Protein AF-A0AAV1TVT6-F1 (afdb_monomer)

Radius of gyration: 15.87 Å; Cα contacts (8 Å, |Δi|>4): 75;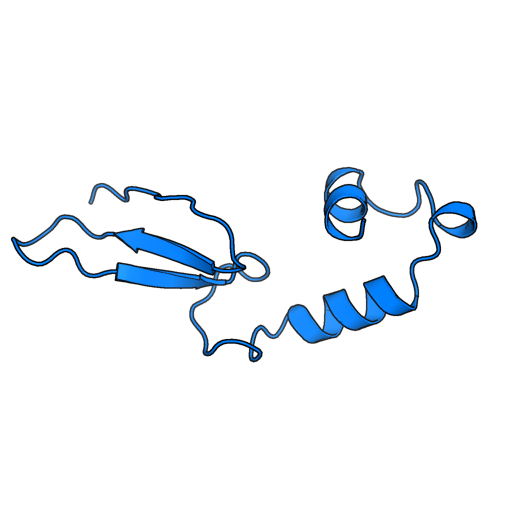 chains: 1; bounding box: 43×30×28 Å

Organism: NCBI:txid2874970

pLDDT: mean 70.13, std 12.58, range [40.78, 88.38]

Sequence (72 aa):
MEISVAGSGSLARSVGVKDTPLTIFFFVCRACGEMHDPGKCPMEEFYNMIRQWYVPNKHAGMLPEKAEKMLN

Secondary structure (DSSP, 8-state):
--EEEE--SSSEEEEEE-SSSS-EEEEEETTTSS---TT--HHHHHHHHHHHH--HHHHTTSS-HHHHHHH-

Structure (mmCIF, N/CA/C/O backbone):
data_AF-A0AAV1TVT6-F1
#
_entry.id   AF-A0AAV1TVT6-F1
#
loop_
_atom_site.group_PDB
_atom_site.id
_atom_site.type_symbol
_atom_site.label_atom_id
_atom_site.label_alt_id
_atom_site.label_comp_id
_atom_site.label_asym_id
_atom_site.label_entity_id
_atom_site.label_seq_id
_atom_site.pdbx_PDB_ins_code
_atom_site.Cartn_x
_atom_site.Cartn_y
_atom_site.Cartn_z
_atom_site.occupancy
_atom_site.B_iso_or_equiv
_atom_site.auth_seq_id
_atom_site.auth_comp_id
_atom_site.auth_asym_id
_atom_site.auth_atom_id
_atom_site.pdbx_PDB_model_num
ATOM 1 N N . MET A 1 1 ? 27.752 12.717 0.970 1.00 46.19 1 MET A N 1
ATOM 2 C CA . MET A 1 1 ? 26.792 12.266 -0.055 1.00 46.19 1 MET A CA 1
ATOM 3 C C . MET A 1 1 ? 25.415 12.638 0.466 1.00 46.19 1 MET A C 1
ATOM 5 O O . MET A 1 1 ? 24.894 11.963 1.343 1.00 46.19 1 MET A O 1
ATOM 9 N N . GLU A 1 2 ? 24.900 13.793 0.050 1.00 40.78 2 GLU A N 1
ATOM 10 C CA . GLU A 1 2 ? 23.657 14.357 0.592 1.00 40.78 2 GLU A CA 1
ATOM 11 C C . GLU A 1 2 ? 22.474 13.874 -0.256 1.00 40.78 2 GLU A C 1
ATOM 13 O O . GLU A 1 2 ? 22.257 14.356 -1.369 1.00 40.78 2 GLU A O 1
ATOM 18 N N . ILE A 1 3 ? 21.714 12.902 0.251 1.00 51.00 3 ILE A N 1
ATOM 19 C CA . ILE A 1 3 ? 20.535 12.361 -0.436 1.00 51.00 3 ILE A CA 1
ATOM 20 C C . ILE A 1 3 ? 19.346 13.297 -0.194 1.00 51.00 3 ILE A C 1
ATOM 22 O O . ILE 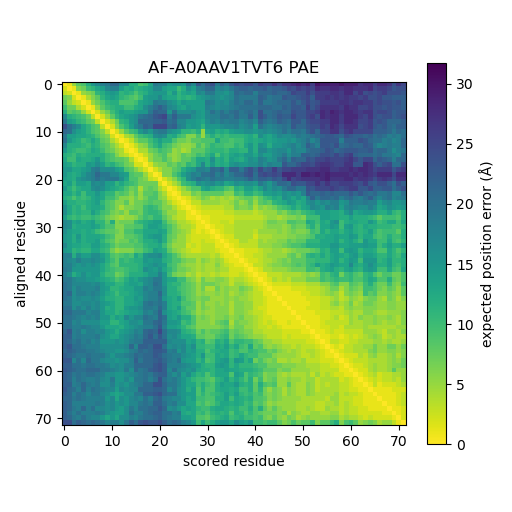A 1 3 ? 18.822 13.376 0.915 1.00 51.00 3 ILE A O 1
ATOM 26 N N . SER A 1 4 ? 18.890 14.001 -1.231 1.00 46.69 4 SER A N 1
ATOM 27 C CA . SER A 1 4 ? 17.676 14.828 -1.157 1.00 46.69 4 SER A CA 1
ATOM 28 C C . SER A 1 4 ? 16.458 14.051 -1.666 1.00 46.69 4 SER A C 1
ATOM 30 O O . SER A 1 4 ? 16.508 13.439 -2.732 1.00 46.69 4 SER A O 1
ATOM 32 N N . VAL A 1 5 ? 15.368 14.069 -0.892 1.00 51.25 5 VAL A N 1
ATOM 33 C CA . VAL A 1 5 ? 14.119 13.343 -1.181 1.00 51.25 5 VAL A CA 1
ATOM 34 C C . VAL A 1 5 ? 13.065 14.337 -1.668 1.00 51.25 5 VAL A C 1
ATOM 36 O O . VAL A 1 5 ? 12.655 15.206 -0.903 1.00 51.25 5 VAL A O 1
ATOM 39 N N . ALA A 1 6 ? 12.607 14.206 -2.915 1.00 47.50 6 ALA A N 1
ATOM 40 C CA . ALA A 1 6 ? 11.494 14.990 -3.452 1.00 47.50 6 ALA A CA 1
ATOM 41 C C . ALA A 1 6 ? 10.253 14.090 -3.568 1.00 47.50 6 ALA A C 1
ATOM 43 O O . ALA A 1 6 ? 10.245 13.121 -4.323 1.00 47.50 6 ALA A O 1
ATOM 44 N N . GLY A 1 7 ? 9.222 14.363 -2.767 1.00 48.28 7 GLY A N 1
ATOM 45 C CA . GLY A 1 7 ? 7.979 13.594 -2.757 1.00 48.28 7 GLY A CA 1
ATOM 46 C C . GLY A 1 7 ? 6.880 14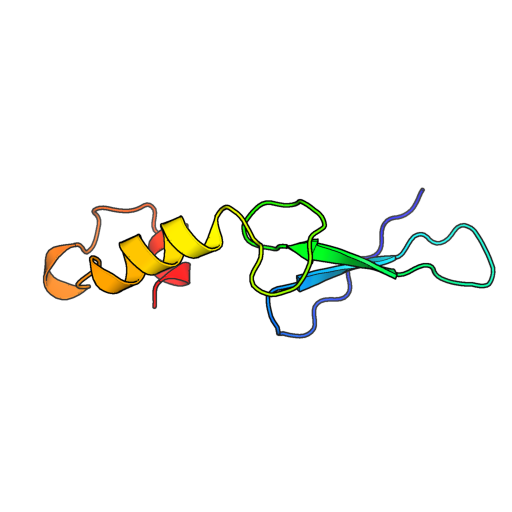.286 -3.557 1.00 48.28 7 GLY A C 1
ATOM 47 O O . GLY A 1 7 ? 6.279 15.234 -3.062 1.00 48.28 7 GLY A O 1
ATOM 48 N N . SER A 1 8 ? 6.573 13.784 -4.750 1.00 43.66 8 SER A N 1
ATOM 49 C CA . SER A 1 8 ? 5.345 14.102 -5.488 1.00 43.66 8 SER A CA 1
ATOM 50 C C . SER A 1 8 ? 4.678 12.791 -5.913 1.00 43.66 8 SER A C 1
ATOM 52 O O . SER A 1 8 ? 5.327 11.869 -6.398 1.00 43.66 8 SER A O 1
ATOM 54 N N . GLY A 1 9 ? 3.395 12.654 -5.578 1.00 47.12 9 GLY A N 1
ATOM 55 C CA . GLY A 1 9 ? 2.691 11.376 -5.510 1.00 47.12 9 GLY A CA 1
ATOM 56 C C . GLY A 1 9 ? 2.676 10.573 -6.810 1.00 47.12 9 GLY A C 1
ATOM 57 O O . GLY A 1 9 ? 2.116 11.019 -7.801 1.00 47.12 9 GLY A O 1
ATOM 58 N N . SER A 1 10 ? 3.253 9.370 -6.762 1.00 52.81 10 SER A N 1
ATOM 59 C CA . SER A 1 10 ? 2.891 8.160 -7.525 1.00 52.81 10 SER A CA 1
ATOM 60 C C . SER A 1 10 ? 3.940 7.087 -7.233 1.00 52.81 10 SER A C 1
ATOM 62 O O . SER A 1 10 ? 4.999 7.150 -7.831 1.00 52.81 10 SER A O 1
ATOM 64 N N . LEU A 1 11 ? 3.663 6.166 -6.290 1.00 55.50 11 LEU A N 1
ATOM 65 C CA . LEU A 1 11 ? 4.324 4.864 -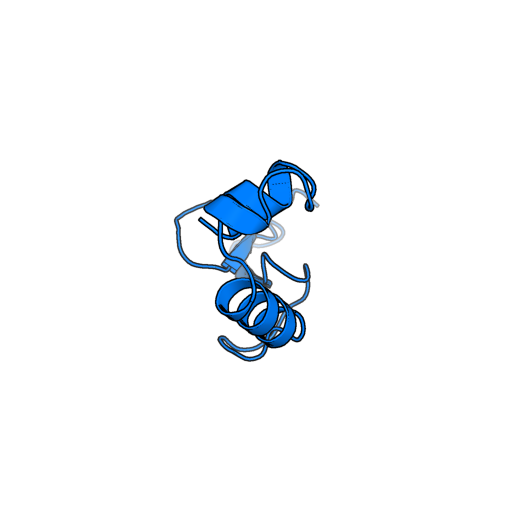5.980 1.00 55.50 11 LEU A CA 1
ATOM 66 C C . LEU A 1 11 ? 5.871 4.731 -5.933 1.00 55.50 11 LEU A C 1
ATOM 68 O O . LEU A 1 11 ? 6.379 3.730 -5.424 1.00 55.50 11 LEU A O 1
ATOM 72 N N . ALA A 1 12 ? 6.629 5.731 -6.359 1.00 53.72 12 ALA A N 1
ATOM 73 C CA . ALA A 1 12 ? 8.063 5.723 -6.545 1.00 53.72 12 ALA A CA 1
ATOM 74 C C . ALA A 1 12 ? 8.679 6.922 -5.818 1.00 53.72 12 ALA A C 1
ATOM 76 O O . ALA A 1 12 ? 8.146 8.032 -5.816 1.00 53.72 12 ALA A O 1
ATOM 77 N N . ARG A 1 13 ? 9.809 6.674 -5.160 1.00 62.19 13 ARG A N 1
ATOM 78 C CA . ARG A 1 13 ? 10.626 7.678 -4.482 1.00 62.19 13 ARG A CA 1
ATOM 79 C C . ARG A 1 13 ? 11.781 8.036 -5.406 1.00 62.19 13 ARG A C 1
ATOM 81 O O . ARG A 1 13 ? 12.562 7.152 -5.743 1.00 62.19 13 ARG A O 1
ATOM 88 N N . SER A 1 14 ? 11.907 9.303 -5.794 1.00 59.62 14 SER A N 1
ATOM 89 C CA . SER A 1 14 ? 13.104 9.769 -6.492 1.00 59.62 14 SER A CA 1
ATOM 90 C C . SER A 1 14 ? 14.211 10.074 -5.477 1.00 59.62 14 SER A C 1
ATOM 92 O O . SER A 1 14 ? 14.000 10.751 -4.466 1.00 59.62 14 SER A O 1
ATOM 94 N N . VAL A 1 15 ? 15.392 9.513 -5.718 1.00 64.19 15 VAL A N 1
ATOM 95 C CA . VAL A 1 15 ? 16.613 9.745 -4.945 1.00 64.19 15 VAL A CA 1
ATOM 96 C C . VAL A 1 15 ? 17.580 10.496 -5.850 1.00 64.19 15 VAL A C 1
ATOM 98 O O . VAL A 1 15 ? 17.984 9.973 -6.887 1.00 64.19 15 VAL A O 1
ATOM 101 N N . GLY A 1 16 ? 17.906 11.735 -5.477 1.00 59.12 16 GLY A N 1
ATOM 102 C CA . GLY A 1 16 ? 18.885 12.558 -6.184 1.00 59.12 16 GLY A CA 1
ATOM 103 C C . GLY A 1 16 ? 20.255 12.478 -5.520 1.00 59.12 16 GLY A C 1
ATOM 104 O O . GLY A 1 16 ? 20.371 12.744 -4.321 1.00 59.12 16 GLY A O 1
ATOM 105 N N . VAL A 1 17 ? 21.282 12.145 -6.302 1.00 62.41 17 VAL A N 1
ATOM 106 C CA . VAL A 1 17 ? 22.689 12.193 -5.882 1.00 62.41 17 VAL A CA 1
ATOM 107 C C . VAL A 1 17 ? 23.308 13.506 -6.387 1.00 62.41 17 VAL A C 1
ATOM 109 O O . VAL A 1 17 ? 23.326 13.765 -7.590 1.00 62.41 17 VAL A O 1
ATOM 112 N N . LYS A 1 18 ? 23.762 14.369 -5.466 1.00 57.31 18 LYS A N 1
ATOM 113 C CA . LYS A 1 18 ? 24.226 15.748 -5.731 1.00 57.31 18 LYS A CA 1
ATOM 114 C C . LYS A 1 18 ? 25.747 15.842 -5.913 1.00 57.31 18 LYS A C 1
ATOM 116 O O . LYS A 1 18 ? 26.391 16.688 -5.299 1.00 57.31 18 LYS A O 1
ATOM 121 N N . ASP A 1 19 ? 26.323 14.984 -6.746 1.00 58.34 19 ASP A N 1
ATOM 122 C CA . ASP A 1 19 ? 27.787 14.900 -6.862 1.00 58.34 19 ASP A CA 1
ATOM 123 C C . ASP A 1 19 ? 28.326 15.569 -8.145 1.00 58.34 19 ASP A C 1
ATOM 125 O O . ASP A 1 19 ? 29.533 15.732 -8.300 1.00 58.34 19 ASP A O 1
ATOM 129 N N . THR A 1 20 ? 27.452 15.979 -9.077 1.00 57.31 20 THR A N 1
ATOM 130 C CA . THR A 1 20 ? 27.825 16.573 -10.378 1.00 57.31 20 THR A CA 1
ATOM 131 C C . THR A 1 20 ? 26.755 17.576 -10.861 1.00 57.31 20 THR A C 1
ATOM 133 O O . THR A 1 20 ? 25.626 17.527 -10.367 1.00 57.31 20 THR A O 1
ATOM 136 N N . PRO A 1 21 ? 27.041 18.478 -11.832 1.00 63.75 21 PRO A N 1
ATOM 137 C CA . PRO A 1 21 ? 26.033 19.381 -12.418 1.00 63.75 21 PRO A CA 1
ATOM 138 C C . PRO A 1 21 ? 24.841 18.661 -13.077 1.00 63.75 21 PRO A C 1
ATOM 140 O O . PRO A 1 21 ? 23.835 19.295 -13.388 1.00 63.75 21 PRO A O 1
ATOM 143 N N . LEU A 1 22 ? 24.926 17.340 -13.260 1.00 57.97 22 LEU A N 1
ATOM 144 C CA . LEU A 1 22 ? 23.826 16.481 -13.670 1.00 57.97 22 LEU A CA 1
ATOM 145 C C . LEU A 1 22 ? 23.322 15.731 -12.431 1.00 57.97 22 LEU A C 1
ATOM 147 O O . LEU A 1 22 ? 23.935 14.776 -11.962 1.00 57.97 22 LEU A O 1
ATOM 151 N N . THR A 1 23 ? 22.195 16.173 -11.875 1.00 62.91 23 THR A N 1
ATOM 152 C CA . THR A 1 23 ? 21.515 15.406 -10.823 1.00 62.91 23 THR A CA 1
ATOM 153 C C . THR A 1 23 ? 21.009 14.103 -11.435 1.00 62.91 23 THR A C 1
ATOM 155 O O . THR A 1 23 ? 20.119 14.123 -12.284 1.00 62.91 23 THR A O 1
ATOM 158 N N . ILE A 1 24 ? 21.581 12.972 -11.022 1.00 68.75 24 ILE A N 1
ATOM 159 C CA . ILE A 1 24 ? 21.095 11.651 -11.426 1.00 68.75 24 ILE A CA 1
ATOM 160 C C . ILE A 1 24 ? 19.937 11.289 -10.497 1.00 68.75 24 ILE A C 1
ATOM 162 O O . ILE A 1 24 ? 20.099 11.273 -9.273 1.00 68.75 24 ILE A O 1
ATOM 166 N N . PHE A 1 25 ? 18.769 11.029 -11.084 1.00 67.44 25 PHE A N 1
ATOM 167 C CA . PHE A 1 25 ? 17.573 10.601 -10.367 1.00 67.44 25 PHE A CA 1
ATOM 168 C C . PHE A 1 25 ? 17.415 9.089 -10.478 1.00 67.44 25 PHE A C 1
ATOM 170 O O . PHE A 1 25 ? 17.280 8.551 -11.575 1.00 67.44 25 PHE A O 1
ATOM 177 N N . PHE A 1 26 ? 17.380 8.417 -9.333 1.00 67.19 26 PHE A N 1
ATOM 178 C CA . PHE A 1 26 ? 17.016 7.008 -9.240 1.00 67.19 26 PHE A CA 1
ATOM 179 C C . PHE A 1 26 ? 15.595 6.874 -8.710 1.00 67.19 26 PHE A C 1
ATOM 181 O O . PHE A 1 26 ? 15.208 7.601 -7.795 1.00 67.19 26 PHE A O 1
ATOM 188 N N . PHE A 1 27 ? 14.824 5.937 -9.259 1.00 67.44 27 PHE A N 1
ATOM 189 C CA . PHE A 1 27 ? 13.495 5.602 -8.760 1.00 67.44 27 PHE A CA 1
ATOM 190 C C . PHE A 1 27 ? 13.573 4.365 -7.875 1.00 67.44 27 PHE A C 1
ATOM 192 O O . PHE A 1 27 ? 13.992 3.300 -8.316 1.00 67.44 27 PHE A O 1
ATOM 199 N N . VAL A 1 28 ? 13.142 4.511 -6.629 1.00 71.56 28 VAL A N 1
ATOM 200 C CA . VAL A 1 28 ? 13.083 3.434 -5.643 1.00 71.56 28 VAL A CA 1
ATOM 201 C C . VAL A 1 28 ? 11.616 3.123 -5.347 1.00 71.56 28 VAL A C 1
ATOM 203 O O . VAL A 1 28 ? 10.839 4.039 -5.057 1.00 71.56 28 VAL A O 1
ATOM 206 N N . CYS A 1 29 ? 11.211 1.852 -5.402 1.00 76.00 29 CYS A N 1
ATOM 207 C CA . CYS A 1 29 ? 9.850 1.446 -5.048 1.00 76.00 29 CYS A CA 1
ATOM 208 C C . CYS A 1 29 ? 9.590 1.732 -3.574 1.00 76.00 29 CYS A C 1
ATOM 210 O O . CYS A 1 29 ? 10.348 1.328 -2.693 1.00 76.00 29 CYS A O 1
ATOM 212 N N . ARG A 1 30 ? 8.477 2.410 -3.279 1.00 70.50 30 ARG A N 1
ATOM 213 C CA . ARG A 1 30 ? 8.097 2.725 -1.895 1.00 70.50 30 ARG A CA 1
ATOM 214 C C . ARG A 1 30 ? 7.738 1.474 -1.084 1.00 70.50 30 ARG A C 1
ATOM 216 O O . ARG A 1 30 ? 7.828 1.512 0.140 1.00 70.50 30 ARG A O 1
ATOM 223 N N . ALA A 1 31 ? 7.312 0.406 -1.756 1.00 70.69 31 ALA A N 1
ATOM 224 C CA . ALA A 1 31 ? 6.866 -0.826 -1.120 1.00 70.69 31 ALA A CA 1
ATOM 225 C C . ALA A 1 31 ? 8.027 -1.744 -0.696 1.00 70.69 31 ALA A C 1
ATOM 227 O O . ALA A 1 31 ? 7.968 -2.283 0.404 1.00 70.69 31 ALA A O 1
ATOM 228 N N . CYS A 1 32 ? 9.082 -1.894 -1.509 1.00 76.25 32 CYS A N 1
ATOM 229 C CA . CYS A 1 32 ? 10.224 -2.764 -1.177 1.00 76.25 32 CYS A CA 1
ATOM 230 C C . CYS A 1 32 ? 11.545 -2.027 -0.905 1.00 76.25 32 CYS A C 1
ATOM 232 O O . CYS A 1 32 ? 12.452 -2.618 -0.334 1.00 76.25 32 CYS A O 1
ATOM 234 N N . GLY A 1 33 ? 11.676 -0.750 -1.276 1.00 74.69 33 GLY A N 1
ATOM 235 C CA . GLY A 1 33 ? 12.928 -0.006 -1.115 1.00 74.69 33 GLY A CA 1
ATOM 236 C C . GLY A 1 33 ? 13.999 -0.320 -2.165 1.00 74.69 33 GLY A C 1
ATOM 237 O O . GLY A 1 33 ? 15.116 0.173 -2.032 1.00 74.69 33 GLY A O 1
ATOM 238 N N . GLU A 1 34 ? 13.666 -1.078 -3.214 1.00 75.88 34 GLU A N 1
ATOM 239 C CA . GLU A 1 34 ? 14.576 -1.435 -4.310 1.00 75.88 34 GLU A CA 1
ATOM 240 C C . GLU A 1 34 ? 14.215 -0.741 -5.632 1.00 75.88 34 GLU A C 1
ATOM 242 O O . GLU A 1 34 ? 13.122 -0.191 -5.793 1.00 75.88 34 GLU A O 1
ATOM 247 N N . MET A 1 35 ? 15.152 -0.749 -6.585 1.00 79.19 35 MET A N 1
ATOM 248 C CA . MET A 1 35 ? 14.952 -0.228 -7.940 1.00 79.19 35 MET A CA 1
ATOM 249 C C . MET A 1 35 ? 14.452 -1.344 -8.861 1.00 79.19 35 MET A C 1
ATOM 251 O O . MET A 1 35 ? 15.131 -2.354 -9.027 1.00 79.19 35 MET A O 1
ATOM 255 N N . HIS A 1 36 ? 13.295 -1.155 -9.490 1.00 76.38 36 HIS A N 1
ATOM 256 C CA . HIS A 1 36 ? 12.778 -2.050 -10.528 1.00 76.38 36 HIS A CA 1
ATOM 257 C C . HIS A 1 36 ? 11.799 -1.303 -11.442 1.00 76.38 36 HIS A C 1
ATOM 259 O O . HIS A 1 36 ? 11.326 -0.211 -11.108 1.00 76.38 36 HIS A O 1
ATOM 265 N N . ASP A 1 37 ? 11.463 -1.915 -12.580 1.00 72.31 37 ASP A N 1
ATOM 266 C CA . ASP A 1 37 ? 10.457 -1.384 -13.502 1.00 72.31 37 ASP A CA 1
ATOM 267 C C . ASP A 1 37 ? 9.096 -1.194 -12.798 1.00 72.31 37 ASP A C 1
ATOM 269 O O . ASP A 1 37 ? 8.756 -1.961 -11.887 1.00 72.31 37 ASP A O 1
ATOM 273 N N . PRO A 1 38 ? 8.272 -0.219 -13.221 1.00 68.81 38 PRO A N 1
ATOM 274 C CA . PRO A 1 38 ? 6.895 -0.098 -12.748 1.00 68.81 38 PRO A CA 1
ATOM 275 C C . PRO A 1 38 ? 6.134 -1.423 -12.902 1.00 68.81 38 PRO A C 1
ATOM 277 O O . PRO A 1 38 ? 6.272 -2.101 -13.918 1.00 68.81 38 PRO A O 1
ATOM 280 N N . GLY A 1 39 ? 5.341 -1.805 -11.899 1.00 69.31 39 GLY A N 1
ATOM 281 C CA . GLY A 1 39 ? 4.580 -3.061 -11.922 1.00 69.31 39 GLY A CA 1
ATOM 282 C C . GLY A 1 39 ? 5.403 -4.325 -11.645 1.00 69.31 39 GLY A C 1
ATOM 283 O O . GLY A 1 39 ? 4.849 -5.419 -11.639 1.00 69.31 39 GLY A O 1
ATOM 284 N N . LYS A 1 40 ? 6.723 -4.207 -11.432 1.00 75.75 40 LYS A N 1
ATOM 285 C CA . LYS A 1 40 ? 7.602 -5.331 -11.067 1.00 75.75 40 LYS A CA 1
ATOM 286 C C . LYS A 1 40 ? 8.021 -5.322 -9.601 1.00 75.75 40 LYS A C 1
ATOM 288 O O . LYS A 1 40 ? 8.995 -5.988 -9.252 1.00 75.75 40 LYS A O 1
ATOM 293 N N . CYS A 1 41 ? 7.330 -4.568 -8.739 1.00 79.81 41 CYS A N 1
ATOM 294 C CA . CYS A 1 41 ? 7.675 -4.582 -7.319 1.00 79.81 41 CYS A CA 1
ATOM 295 C C . CYS A 1 41 ? 7.330 -5.977 -6.780 1.00 79.81 41 CYS A C 1
ATOM 297 O O . CYS A 1 41 ? 6.161 -6.352 -6.813 1.00 79.81 41 CYS A O 1
ATOM 299 N N . PRO A 1 42 ? 8.292 -6.757 -6.254 1.00 72.06 42 PRO A N 1
ATOM 300 C CA . PRO A 1 42 ? 8.007 -8.107 -5.757 1.00 72.06 42 PRO A CA 1
ATOM 301 C C . PRO A 1 42 ? 7.003 -8.090 -4.593 1.00 72.06 42 PRO A C 1
ATOM 303 O O . PRO A 1 42 ? 6.303 -9.065 -4.341 1.00 72.06 42 PRO A O 1
ATOM 306 N N . MET A 1 43 ? 6.884 -6.949 -3.909 1.00 75.06 43 MET A N 1
ATOM 307 C CA . MET A 1 43 ? 5.895 -6.731 -2.855 1.00 75.06 43 MET A CA 1
ATOM 308 C C . MET A 1 43 ? 4.503 -6.356 -3.386 1.00 75.06 43 MET A C 1
ATOM 310 O O . MET A 1 43 ? 3.535 -6.430 -2.636 1.00 75.06 43 MET A O 1
ATOM 314 N N . GLU A 1 44 ? 4.369 -5.935 -4.644 1.00 76.56 44 GLU A N 1
ATOM 315 C CA . GLU A 1 44 ? 3.095 -5.475 -5.212 1.00 76.56 44 GLU A CA 1
ATOM 316 C C . GLU A 1 44 ? 2.070 -6.602 -5.307 1.00 76.56 44 GLU A C 1
ATOM 318 O O . GLU A 1 44 ? 0.928 -6.403 -4.905 1.00 76.56 44 GLU A O 1
ATOM 323 N N . GLU A 1 45 ? 2.474 -7.805 -5.718 1.00 77.81 45 GLU A N 1
ATOM 324 C CA . GLU A 1 45 ? 1.585 -8.975 -5.713 1.00 77.81 45 GLU A CA 1
ATOM 325 C C . GLU A 1 45 ? 1.101 -9.321 -4.298 1.00 77.81 45 GLU A C 1
ATOM 327 O O . GLU A 1 45 ? -0.087 -9.573 -4.088 1.00 77.81 45 GLU A O 1
ATOM 332 N N . PHE A 1 46 ? 1.992 -9.246 -3.304 1.00 78.69 46 PHE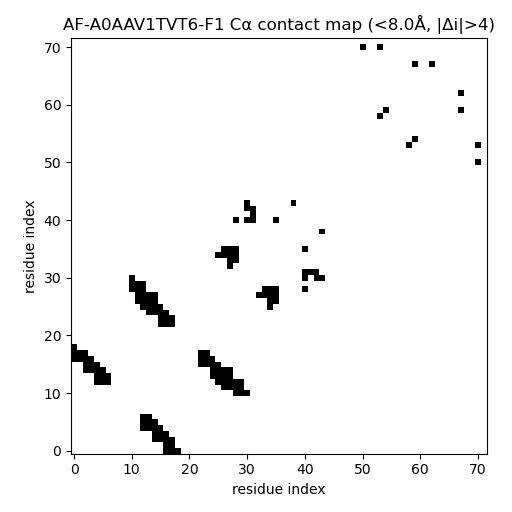 A N 1
ATOM 333 C CA . PHE A 1 46 ? 1.644 -9.470 -1.901 1.00 78.69 46 PHE A CA 1
ATOM 334 C C . PHE A 1 46 ? 0.642 -8.427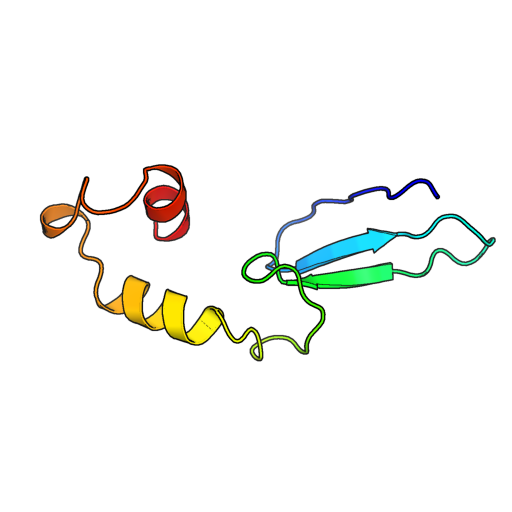 -1.386 1.00 78.69 46 PHE A C 1
ATOM 336 O O . PHE A 1 46 ? -0.366 -8.777 -0.769 1.00 78.69 46 PHE A O 1
ATOM 343 N N . TYR A 1 47 ? 0.865 -7.144 -1.685 1.00 76.81 47 TYR A N 1
ATOM 344 C CA . TYR A 1 47 ? -0.073 -6.082 -1.326 1.00 76.81 47 TYR A CA 1
ATOM 345 C C . TYR A 1 47 ? -1.404 -6.203 -2.070 1.00 76.81 47 TYR A C 1
ATOM 347 O O . TYR A 1 47 ? -2.446 -5.966 -1.464 1.00 76.81 47 TYR A O 1
ATOM 355 N N . ASN A 1 48 ? -1.401 -6.605 -3.341 1.00 78.81 48 ASN A N 1
ATOM 356 C CA . ASN A 1 48 ? -2.620 -6.834 -4.115 1.00 78.81 48 ASN A CA 1
ATOM 357 C C . ASN A 1 48 ? -3.448 -7.982 -3.532 1.00 78.81 48 ASN A C 1
ATOM 359 O O . ASN A 1 48 ? -4.660 -7.838 -3.376 1.00 78.81 48 ASN A O 1
ATOM 363 N N . MET A 1 49 ? -2.800 -9.073 -3.120 1.00 83.50 49 MET A N 1
ATOM 364 C CA . MET A 1 49 ? -3.465 -10.182 -2.438 1.00 83.50 49 MET A CA 1
ATOM 365 C C . MET A 1 49 ? -4.082 -9.735 -1.108 1.00 83.50 49 MET A C 1
ATOM 367 O O . MET A 1 49 ? -5.249 -10.020 -0.841 1.00 83.50 49 MET A O 1
ATOM 371 N N . ILE A 1 50 ? -3.342 -8.977 -0.290 1.00 84.00 50 ILE A N 1
ATOM 372 C CA . ILE A 1 50 ? -3.884 -8.444 0.966 1.00 84.00 50 ILE A CA 1
ATOM 373 C C . ILE A 1 50 ? -5.032 -7.471 0.696 1.00 84.00 50 ILE A C 1
ATOM 375 O O . ILE A 1 50 ? -6.033 -7.552 1.389 1.00 84.00 50 ILE A O 1
ATOM 379 N N . ARG A 1 51 ? -4.954 -6.596 -0.311 1.00 82.69 51 ARG A N 1
ATOM 380 C CA . ARG A 1 51 ? -6.054 -5.682 -0.677 1.00 82.69 51 ARG A CA 1
ATOM 381 C C . ARG A 1 51 ? -7.319 -6.425 -1.093 1.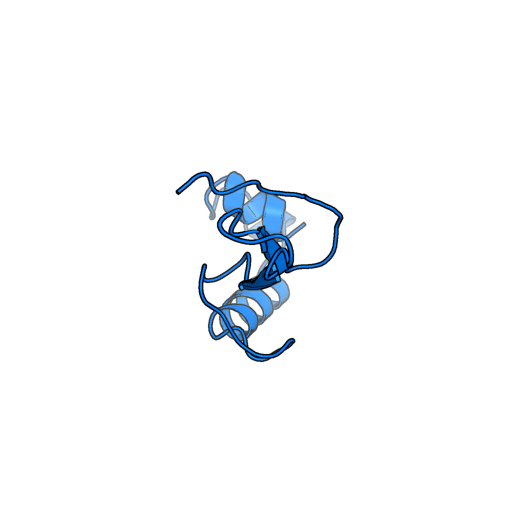00 82.69 51 ARG A C 1
ATOM 383 O O . ARG A 1 51 ? -8.407 -6.013 -0.716 1.00 82.69 51 ARG A O 1
ATOM 390 N N . GLN A 1 52 ? -7.181 -7.515 -1.844 1.00 85.50 52 GLN A N 1
ATOM 391 C CA . GLN A 1 52 ? -8.316 -8.362 -2.221 1.00 85.50 52 GLN A CA 1
ATOM 392 C C . GLN A 1 52 ? -8.916 -9.097 -1.019 1.00 85.50 52 GLN A C 1
ATOM 394 O O . GLN A 1 52 ? -10.126 -9.302 -0.957 1.00 85.50 52 GLN A O 1
ATOM 399 N N . TRP A 1 53 ? -8.077 -9.494 -0.065 1.00 87.06 53 TRP A N 1
ATOM 400 C CA . TRP A 1 53 ? -8.504 -10.219 1.126 1.00 87.06 53 TRP A CA 1
ATOM 401 C C . TRP A 1 53 ? -9.016 -9.300 2.249 1.00 87.06 53 TRP A C 1
ATOM 403 O O . TRP A 1 53 ? -9.867 -9.697 3.047 1.00 87.06 53 TRP A O 1
ATOM 413 N N . TYR A 1 54 ? -8.513 -8.069 2.343 1.00 85.56 54 TYR A N 1
ATOM 414 C CA . TYR A 1 54 ? -8.761 -7.164 3.458 1.00 85.56 54 TYR A CA 1
ATOM 415 C C . TYR A 1 54 ? -10.144 -6.519 3.357 1.00 85.56 54 TYR A C 1
ATOM 417 O O . TYR A 1 54 ? -10.395 -5.646 2.531 1.00 85.56 54 TYR A O 1
ATOM 425 N N . VAL A 1 55 ? -11.042 -6.923 4.256 1.00 86.56 55 VAL A N 1
ATOM 426 C CA . VAL A 1 55 ? -12.360 -6.313 4.424 1.00 86.56 55 VAL A CA 1
ATOM 427 C C . VAL A 1 55 ? -12.333 -5.502 5.722 1.00 86.56 55 VAL A C 1
ATOM 429 O O . VAL A 1 55 ? -12.321 -6.115 6.792 1.00 86.56 55 VAL A O 1
ATOM 432 N N . PRO A 1 56 ? -12.371 -4.154 5.675 1.00 81.56 56 PRO A N 1
ATOM 433 C CA . PRO A 1 56 ? -12.175 -3.310 6.858 1.00 81.56 56 PRO A CA 1
ATOM 434 C C . PRO A 1 56 ? -13.099 -3.663 8.030 1.00 81.56 56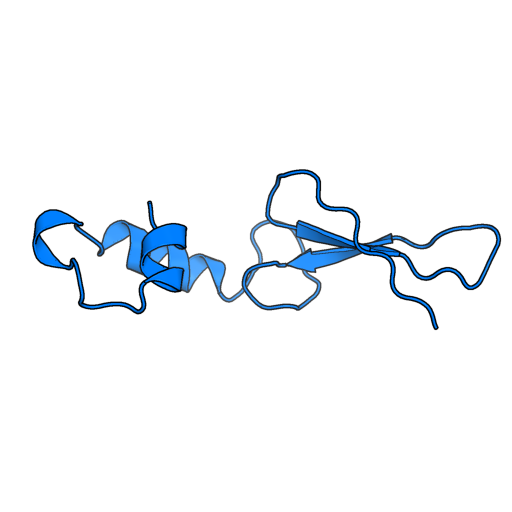 PRO A C 1
ATOM 436 O O . PRO A 1 56 ? -12.653 -3.778 9.162 1.00 81.56 56 PRO A O 1
ATOM 439 N N . ASN A 1 57 ? -14.377 -3.944 7.757 1.00 84.75 57 ASN A N 1
ATOM 440 C CA . ASN A 1 57 ? -15.354 -4.306 8.792 1.00 84.75 57 ASN A CA 1
ATOM 441 C C . ASN A 1 57 ? -15.088 -5.659 9.474 1.00 84.75 57 ASN A C 1
ATOM 443 O O . ASN A 1 57 ? -15.625 -5.908 10.548 1.00 84.75 57 ASN A O 1
ATOM 447 N N . LYS A 1 58 ? -14.315 -6.551 8.845 1.00 86.00 58 LYS A N 1
ATOM 448 C CA . LYS A 1 58 ? -14.014 -7.888 9.379 1.00 86.00 58 LYS A CA 1
ATOM 449 C C . LYS A 1 58 ? -12.585 -8.022 9.891 1.00 86.00 58 LYS A C 1
ATOM 451 O O . LYS A 1 58 ? -12.343 -8.865 10.745 1.00 86.00 58 LYS A O 1
ATOM 456 N N . HIS A 1 59 ? -11.658 -7.231 9.356 1.00 87.31 59 HIS A N 1
ATOM 457 C CA . HIS A 1 59 ? -10.219 -7.379 9.586 1.00 87.31 59 HIS A CA 1
ATOM 458 C C . HIS A 1 59 ? -9.577 -6.157 10.267 1.00 87.31 59 HIS A C 1
ATOM 460 O O . HIS A 1 59 ? -8.359 -6.138 10.423 1.00 87.31 59 HIS A O 1
ATOM 466 N N . ALA A 1 60 ? -10.361 -5.156 10.689 1.00 84.50 60 ALA A N 1
ATOM 467 C CA . ALA A 1 60 ? -9.847 -4.024 11.462 1.00 84.50 60 ALA A CA 1
ATOM 468 C C . ALA A 1 60 ? -9.120 -4.484 12.736 1.00 84.50 60 ALA A C 1
ATOM 470 O O . ALA A 1 60 ? -9.619 -5.327 13.484 1.00 84.50 60 ALA A O 1
ATOM 471 N N . GLY A 1 61 ? -7.946 -3.908 12.986 1.00 84.88 61 GLY A N 1
ATOM 472 C CA . GLY A 1 61 ? -7.084 -4.231 14.119 1.00 84.88 61 GLY A CA 1
ATOM 473 C C . GLY A 1 61 ? -6.244 -5.498 13.933 1.00 84.88 61 GLY A C 1
ATOM 474 O O . GLY A 1 61 ? -5.484 -5.853 14.832 1.00 84.88 61 GLY A O 1
ATOM 475 N N . MET A 1 62 ? -6.360 -6.189 12.792 1.00 88.38 62 MET A N 1
ATOM 476 C CA . MET A 1 62 ? -5.588 -7.403 12.497 1.00 88.38 62 MET A CA 1
ATOM 477 C C . MET A 1 62 ? -4.216 -7.085 11.890 1.00 88.38 62 MET A C 1
ATOM 479 O O . MET A 1 62 ? -3.322 -7.932 11.889 1.00 88.38 62 MET A O 1
ATOM 483 N N . LEU A 1 63 ? -4.037 -5.862 11.385 1.00 82.44 63 LEU A N 1
ATOM 484 C CA . LEU A 1 63 ? -2.779 -5.367 10.845 1.00 82.44 63 LEU A CA 1
ATOM 485 C C . LEU A 1 63 ? -2.282 -4.172 11.671 1.00 82.44 63 LEU A C 1
ATOM 487 O O . LEU A 1 63 ? -3.068 -3.471 12.305 1.00 82.44 63 LEU A O 1
ATOM 491 N N . PRO A 1 64 ? -0.969 -3.884 11.658 1.00 82.75 64 PRO A N 1
ATOM 492 C CA . PRO A 1 64 ? -0.461 -2.643 12.226 1.00 82.75 64 PRO A CA 1
ATOM 493 C C . PRO A 1 64 ? -1.140 -1.430 11.576 1.00 82.75 64 PRO A C 1
ATOM 495 O O . PRO A 1 64 ? -1.279 -1.389 10.354 1.00 82.75 64 PRO A O 1
ATOM 498 N N . GLU A 1 65 ? -1.464 -0.402 12.364 1.00 79.38 65 GLU A N 1
ATOM 499 C CA . GLU A 1 65 ? -2.185 0.806 11.914 1.00 79.38 65 GLU A CA 1
ATOM 500 C C . GLU A 1 65 ? -1.589 1.426 10.634 1.00 79.38 65 GLU A C 1
ATO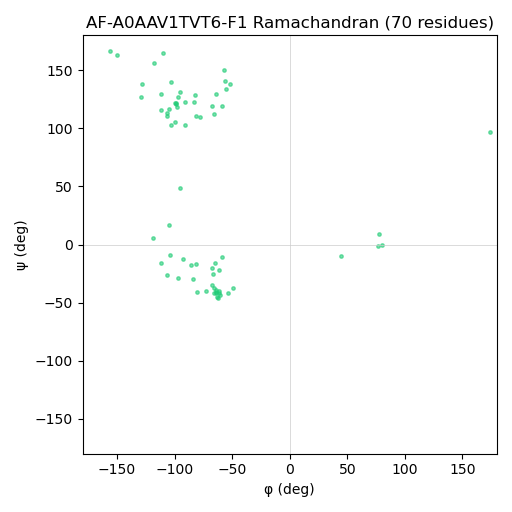M 502 O O . GLU A 1 65 ? -2.295 1.890 9.738 1.00 79.38 65 GLU A O 1
ATOM 507 N N . LYS A 1 66 ? -0.256 1.396 10.511 1.00 75.69 66 LYS A N 1
ATOM 508 C CA . LYS A 1 66 ? 0.458 1.890 9.329 1.00 75.69 66 LYS A CA 1
ATOM 509 C C . LYS A 1 66 ? 0.139 1.085 8.066 1.00 75.69 66 LYS A C 1
ATOM 511 O O . LYS A 1 66 ? 0.032 1.678 6.999 1.00 75.69 66 LYS A O 1
ATOM 516 N N . ALA A 1 67 ? 0.018 -0.236 8.177 1.00 74.62 67 ALA A N 1
ATOM 517 C CA . ALA A 1 67 ? -0.340 -1.105 7.062 1.00 74.62 67 ALA A CA 1
ATOM 518 C C . ALA A 1 67 ? -1.822 -0.942 6.694 1.00 74.62 67 ALA A C 1
ATOM 520 O O . ALA A 1 67 ? -2.131 -0.841 5.513 1.00 74.62 67 ALA A O 1
ATOM 521 N N . GLU A 1 68 ? -2.719 -0.805 7.676 1.00 79.56 68 GLU A N 1
ATOM 522 C CA . GLU A 1 68 ? -4.145 -0.545 7.417 1.00 79.56 68 GLU A CA 1
ATOM 523 C C . GLU A 1 68 ? -4.360 0.766 6.650 1.00 79.56 68 GLU A C 1
ATOM 525 O O . GLU A 1 68 ? -5.082 0.799 5.655 1.00 79.56 68 GLU A O 1
ATOM 530 N N . LYS A 1 69 ? -3.645 1.834 7.029 1.00 78.56 69 LYS A N 1
ATOM 531 C CA . LYS A 1 69 ? -3.648 3.117 6.303 1.00 78.56 69 LYS A CA 1
ATOM 532 C C . LYS A 1 69 ? -3.069 3.044 4.886 1.00 78.56 69 LYS A C 1
ATOM 534 O O . LYS A 1 69 ? -3.245 3.986 4.127 1.00 78.56 69 LYS A O 1
ATOM 539 N N . MET A 1 70 ? -2.334 1.987 4.541 1.00 72.69 70 MET A N 1
ATOM 540 C CA . MET A 1 70 ? -1.809 1.767 3.185 1.00 72.69 70 MET A CA 1
ATOM 541 C C . MET A 1 70 ? -2.740 0.908 2.312 1.00 72.69 70 MET A C 1
ATOM 543 O O . MET A 1 70 ? -2.506 0.790 1.102 1.00 72.69 70 MET A O 1
ATOM 547 N N . LEU A 1 71 ? -3.742 0.270 2.925 1.00 72.75 71 LEU A N 1
ATOM 548 C CA . LEU A 1 71 ? -4.728 -0.586 2.262 1.00 72.75 71 LEU A CA 1
ATOM 549 C C . LEU A 1 71 ? -6.040 0.148 1.950 1.00 72.75 71 LEU A C 1
ATOM 551 O O . LEU A 1 71 ? -6.685 -0.220 0.972 1.00 72.75 71 LEU A O 1
ATOM 555 N N . ASN A 1 72 ? -6.397 1.162 2.746 1.00 65.12 72 ASN A N 1
ATOM 556 C CA . ASN A 1 72 ? -7.468 2.127 2.454 1.00 65.12 72 ASN A CA 1
ATOM 557 C C . ASN A 1 72 ? -6.983 3.246 1.522 1.00 65.12 72 ASN A C 1
ATOM 559 O O . ASN A 1 72 ? -7.826 3.761 0.757 1.00 65.12 72 ASN A O 1
#

Solvent-accessible surface area (backbone atoms only — not comparable to full-atom values): 4692 Å² total; per-residue (Å²): 136,68,77,51,79,63,90,66,96,65,79,50,40,43,42,33,48,76,85,52,102,65,68,49,73,44,59,26,32,69,83,74,69,46,73,65,62,89,94,58,52,83,50,50,62,56,52,51,51,47,51,75,67,59,44,67,96,81,46,67,84,75,54,59,71,73,57,51,67,72,67,111

Foldseek 3Di:
DDWDWDDDDDQWTWTWDPPDPDTDTATAGPQPRHGDDPPPDPCVVVLVVCLVVDDCVVCPPVDDPVSVVVSD

Mean predicted aligned error: 12.07 Å

Nearest PDB structures (foldseek):
  8pv8-assembly1_LT  TM=2.259E-01  e=8.680E+00  Thermochaetoides thermophila DSM 1495